Protein AF-A0AAD8MUX2-F1 (afdb_monomer)

Foldseek 3Di:
DKDFDDDPQDPDDQDWDQDVNDTHGDGDDDDDQKDKIKDKDFLVPPDAQDKDWDKDWDAAAPPDDQQFFKWKWKDPAPHDIDIDTHGCVPDDHPDTDIDTRDMDGSHDDDDRRMMMIMIIGHHDD

Nearest PDB structures (foldseek):
  8jmr-assembly1_A  TM=8.256E-01  e=9.401E-07  Asparagus officinalis
  7yaq-assembly1_A-2  TM=8.398E-01  e=4.810E-06  Cucumis sativus
  7vs6-assembly1_A-2  TM=8.264E-01  e=1.353E-05  Cucumis sativus
  7vwb-assembly1_B  TM=8.267E-01  e=1.875E-05  Cucumis sativus
  7vub-assembly1_A  TM=8.188E-01  e=3.411E-05  Cucumis sativus

Secondary structure (DSSP, 8-state):
-----S----S----EEEETTEEEE-PPP---SEEEEEEEEEGGGSPTT-EEEEEEEEE--TT----SPEEEEEE-TTSPPEEEEE-GGGSPSSSEEEEEEEEEE----SS--EEEEEEEEE---

Organism: NCBI:txid360622

Structure (mmCIF, N/CA/C/O backbone):
data_AF-A0AAD8MUX2-F1
#
_entry.id   AF-A0AAD8MUX2-F1
#
loop_
_atom_site.group_PDB
_atom_site.id
_atom_site.type_symbol
_atom_site.label_atom_id
_atom_site.label_alt_id
_atom_site.label_comp_id
_atom_site.label_asym_id
_atom_site.label_entity_id
_atom_site.label_seq_id
_atom_site.pdbx_PDB_ins_code
_atom_site.Cartn_x
_atom_site.Cartn_y
_atom_site.Cartn_z
_atom_site.occupancy
_atom_site.B_iso_or_equiv
_atom_site.auth_seq_id
_atom_site.auth_comp_id
_atom_site.auth_asym_id
_atom_site.auth_atom_id
_atom_site.pdbx_PDB_model_num
ATOM 1 N N . MET A 1 1 ? 8.387 -8.581 -0.610 1.00 25.27 1 MET A N 1
ATOM 2 C CA . MET A 1 1 ? 8.552 -8.911 0.822 1.00 25.27 1 MET A CA 1
ATOM 3 C C . MET A 1 1 ? 8.303 -7.614 1.586 1.00 25.27 1 MET A C 1
ATOM 5 O O . MET A 1 1 ? 9.095 -6.696 1.428 1.00 25.27 1 MET A O 1
ATOM 9 N N . ALA A 1 2 ? 7.154 -7.461 2.252 1.00 26.34 2 ALA A N 1
ATOM 10 C CA . ALA A 1 2 ? 6.869 -6.267 3.056 1.00 26.34 2 ALA A CA 1
ATOM 11 C C . ALA A 1 2 ? 7.561 -6.434 4.414 1.00 26.34 2 ALA A C 1
ATOM 13 O O . ALA A 1 2 ? 7.406 -7.474 5.054 1.00 26.34 2 ALA A O 1
ATOM 14 N N . SER A 1 3 ? 8.376 -5.458 4.806 1.00 24.75 3 SER A N 1
ATOM 15 C CA . SER A 1 3 ? 9.131 -5.501 6.058 1.00 24.75 3 SER A CA 1
ATOM 16 C C . SER A 1 3 ? 8.315 -4.781 7.128 1.00 24.75 3 SER A C 1
ATOM 18 O O . SER A 1 3 ? 8.169 -3.565 7.078 1.00 24.75 3 SER A O 1
ATOM 20 N N . LEU A 1 4 ? 7.735 -5.529 8.067 1.00 35.16 4 LEU A N 1
ATOM 21 C CA . LEU A 1 4 ? 7.061 -4.970 9.240 1.00 35.16 4 LEU A CA 1
ATOM 22 C C . LEU A 1 4 ? 8.124 -4.726 10.317 1.00 35.16 4 LEU A C 1
ATOM 24 O O . LEU A 1 4 ? 8.496 -5.645 11.045 1.00 35.16 4 LEU A O 1
ATOM 28 N N . HIS A 1 5 ? 8.658 -3.508 10.395 1.00 33.69 5 HIS A N 1
ATOM 29 C CA . HIS A 1 5 ? 9.531 -3.126 11.503 1.00 33.69 5 HIS A CA 1
ATOM 30 C C . HIS A 1 5 ? 8.676 -2.810 12.743 1.00 33.69 5 HIS A C 1
ATOM 32 O O . HIS A 1 5 ? 7.955 -1.822 12.781 1.00 33.69 5 HIS A O 1
ATOM 38 N N . TYR A 1 6 ? 8.778 -3.682 13.749 1.00 37.03 6 TYR A N 1
ATOM 39 C CA . TYR A 1 6 ? 8.345 -3.496 15.142 1.00 37.03 6 TYR A CA 1
ATOM 40 C C . TYR A 1 6 ? 6.859 -3.164 15.381 1.00 37.03 6 TYR A C 1
ATOM 42 O O . TYR A 1 6 ? 6.486 -2.100 15.868 1.00 37.03 6 TYR A O 1
ATOM 50 N N . GLY A 1 7 ? 6.015 -4.175 15.177 1.00 37.00 7 GLY A N 1
ATOM 51 C CA . GLY A 1 7 ? 4.744 -4.346 15.882 1.00 37.00 7 GLY A CA 1
ATOM 52 C C . GLY A 1 7 ? 4.601 -5.821 16.248 1.00 37.00 7 GLY A C 1
ATOM 53 O O . GLY A 1 7 ? 4.952 -6.680 15.441 1.00 37.00 7 GLY A O 1
ATOM 54 N N . LEU A 1 8 ? 4.146 -6.137 17.463 1.00 38.66 8 LEU A N 1
ATOM 55 C CA . LEU A 1 8 ? 3.886 -7.515 17.894 1.00 38.66 8 LEU A CA 1
ATOM 56 C C . LEU A 1 8 ? 2.833 -8.155 16.972 1.00 38.66 8 LEU A C 1
ATOM 58 O O . LEU A 1 8 ? 1.630 -8.017 17.187 1.00 38.66 8 LEU A O 1
ATOM 62 N N . VAL A 1 9 ? 3.284 -8.867 15.939 1.00 47.66 9 VAL A N 1
ATOM 63 C CA . VAL A 1 9 ? 2.443 -9.804 15.193 1.00 47.66 9 VAL A CA 1
ATOM 64 C C . VAL A 1 9 ? 2.214 -10.988 16.126 1.00 47.66 9 VAL A C 1
ATOM 66 O O . VAL A 1 9 ? 3.142 -11.741 16.416 1.00 47.66 9 VAL A O 1
ATOM 69 N N . SER A 1 10 ? 0.995 -11.128 16.656 1.00 40.41 10 SER A N 1
ATOM 70 C CA . SER A 1 10 ? 0.641 -12.300 17.464 1.00 40.41 10 SER A CA 1
ATOM 71 C C . SER A 1 10 ? 0.864 -13.574 16.644 1.00 40.41 10 SER A C 1
ATOM 73 O O . SER A 1 10 ? 0.322 -13.680 15.538 1.00 40.41 10 SER A O 1
ATOM 75 N N . PRO A 1 11 ? 1.609 -14.567 17.156 1.00 47.56 11 PRO A N 1
ATOM 76 C CA . PRO A 1 11 ? 1.631 -15.870 16.529 1.00 47.56 11 PRO A CA 1
ATOM 77 C C . PRO A 1 11 ? 0.272 -16.550 16.746 1.00 47.56 11 PRO A C 1
ATOM 79 O O . PRO A 1 11 ? -0.253 -16.553 17.858 1.00 47.56 11 PRO A O 1
ATOM 82 N N . LYS A 1 12 ? -0.213 -17.233 15.698 1.00 44.53 12 LYS A N 1
ATOM 83 C CA . LYS A 1 12 ? -1.206 -18.330 15.736 1.00 44.53 12 LYS A CA 1
ATOM 84 C C . LYS A 1 12 ? -2.700 -17.980 15.553 1.00 44.53 12 LYS A C 1
ATOM 86 O O . LYS A 1 12 ? -3.541 -18.287 16.385 1.00 44.53 12 LYS A O 1
ATOM 91 N N . ALA A 1 13 ? -3.042 -17.518 14.352 1.00 46.44 13 ALA A N 1
ATOM 92 C CA . ALA A 1 13 ? -4.164 -18.054 13.568 1.00 46.44 13 ALA A CA 1
ATOM 93 C C . ALA A 1 13 ? -3.846 -17.809 12.085 1.00 46.44 13 ALA A C 1
ATOM 95 O O . ALA A 1 13 ? -3.499 -16.685 11.727 1.00 46.44 13 ALA A O 1
ATOM 96 N N . ARG A 1 14 ? -3.906 -18.837 11.223 1.00 53.69 14 ARG A N 1
ATOM 97 C CA . ARG A 1 14 ? -3.848 -18.630 9.764 1.00 53.69 14 ARG A CA 1
ATOM 98 C C . ARG A 1 14 ? -5.135 -17.925 9.356 1.00 53.69 14 ARG A C 1
ATOM 100 O O . ARG A 1 14 ? -6.137 -18.570 9.060 1.00 53.69 14 ARG A O 1
ATOM 107 N N . ASN A 1 15 ? -5.120 -16.603 9.427 1.00 71.25 15 ASN A N 1
ATOM 108 C CA . ASN A 1 15 ? -6.215 -15.787 8.948 1.00 71.25 15 ASN A CA 1
ATOM 109 C C . ASN A 1 15 ? -6.014 -15.680 7.450 1.00 71.25 15 ASN A C 1
ATOM 111 O O . ASN A 1 15 ? -5.031 -15.110 6.992 1.00 71.25 15 ASN A O 1
ATOM 115 N N . SER A 1 16 ? -6.921 -16.281 6.701 1.00 79.31 16 SER A N 1
ATOM 116 C CA . SER A 1 16 ? -6.896 -16.218 5.256 1.00 79.31 16 SER A CA 1
ATOM 117 C C . SER A 1 16 ? -8.267 -15.792 4.765 1.00 79.31 16 SER A C 1
ATOM 119 O O . SER A 1 16 ? -9.286 -16.077 5.397 1.00 79.31 16 SER A O 1
ATOM 121 N N . SER A 1 17 ? -8.291 -14.996 3.706 1.00 80.00 17 SER A N 1
ATOM 122 C CA . SER A 1 17 ? -9.523 -14.435 3.157 1.00 80.00 17 SER A CA 1
ATOM 123 C C . SER A 1 17 ? -9.591 -14.714 1.662 1.00 80.00 17 SER A C 1
ATOM 125 O O . SER A 1 17 ? -8.568 -14.604 0.984 1.00 80.00 17 SER A O 1
ATOM 127 N N . PRO A 1 18 ? -10.771 -15.068 1.125 1.00 82.50 18 PRO A N 1
ATOM 128 C CA . PRO A 1 18 ? -10.944 -15.189 -0.310 1.00 82.50 18 PRO A CA 1
ATOM 129 C C . PRO A 1 18 ? -10.878 -13.793 -0.943 1.00 82.50 18 PRO A C 1
ATOM 131 O O . PRO A 1 18 ? -11.759 -12.959 -0.737 1.00 82.50 18 PRO A O 1
ATOM 134 N N . ILE A 1 19 ? -9.833 -13.535 -1.726 1.00 81.44 19 ILE A N 1
ATOM 135 C CA . ILE A 1 19 ? -9.655 -12.315 -2.517 1.00 81.44 19 ILE A CA 1
ATOM 136 C C . ILE A 1 19 ? -9.607 -12.742 -3.982 1.00 81.44 19 ILE A C 1
ATOM 138 O O . ILE A 1 19 ? -8.712 -13.474 -4.394 1.00 81.44 19 ILE A O 1
ATOM 142 N N . ARG A 1 20 ? -10.608 -12.325 -4.771 1.00 81.69 20 ARG A N 1
ATOM 143 C CA . ARG A 1 20 ? -10.764 -12.716 -6.191 1.00 81.69 20 ARG A CA 1
ATOM 144 C C . ARG A 1 20 ? -10.671 -14.238 -6.427 1.00 81.69 20 ARG A C 1
ATOM 146 O O . ARG A 1 20 ? -10.085 -14.687 -7.404 1.00 81.69 20 ARG A O 1
ATOM 153 N N . GLY A 1 21 ? -11.240 -15.031 -5.518 1.00 82.06 21 GLY A N 1
ATOM 154 C CA . GLY A 1 21 ? -11.258 -16.497 -5.611 1.00 82.06 21 GLY A CA 1
ATOM 155 C C . GLY A 1 21 ? -9.981 -17.199 -5.138 1.00 82.06 21 GLY A C 1
ATOM 156 O O . GLY A 1 21 ? -9.948 -18.425 -5.121 1.00 82.06 21 GLY A O 1
ATOM 157 N N . GLN A 1 22 ? -8.956 -16.457 -4.710 1.00 84.75 22 GLN A N 1
ATOM 158 C CA . GLN A 1 22 ? -7.749 -17.022 -4.109 1.00 84.75 22 GLN A CA 1
ATOM 159 C C . GLN A 1 22 ? -7.756 -16.825 -2.599 1.00 84.75 22 GLN A C 1
ATOM 161 O O . GLN A 1 22 ? -8.144 -15.769 -2.098 1.00 84.75 22 GLN A O 1
ATOM 166 N N . LEU A 1 23 ? -7.321 -17.849 -1.871 1.00 86.69 23 LEU A N 1
ATOM 167 C CA . LEU A 1 23 ? -7.155 -17.773 -0.430 1.00 86.69 23 LEU A CA 1
ATOM 168 C C . LEU A 1 23 ? -5.821 -17.079 -0.132 1.00 86.69 23 LEU A C 1
ATOM 170 O O . LEU A 1 23 ? -4.760 -17.632 -0.409 1.00 86.69 23 LEU A O 1
ATOM 174 N N . VAL A 1 24 ? -5.883 -15.856 0.391 1.00 85.56 24 VAL A N 1
ATOM 175 C CA . VAL A 1 24 ? -4.699 -15.034 0.674 1.00 85.56 24 VAL A CA 1
ATOM 176 C C . VAL A 1 24 ? -4.535 -14.897 2.179 1.00 85.56 24 VAL A C 1
ATO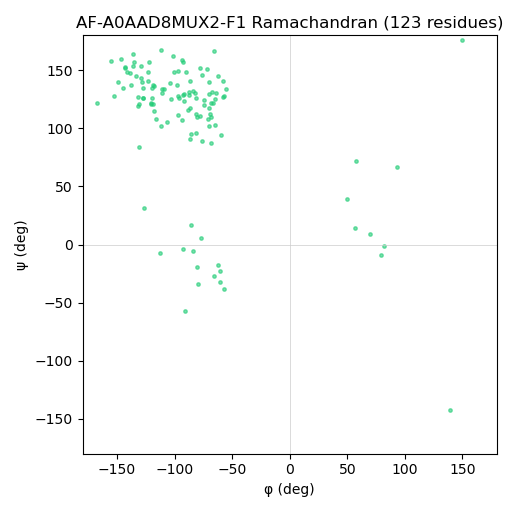M 178 O O . VAL A 1 24 ? -5.509 -14.606 2.876 1.00 85.56 24 VAL A O 1
ATOM 181 N N . ASP A 1 25 ? -3.314 -15.092 2.674 1.00 85.12 25 ASP A N 1
ATOM 182 C CA . ASP A 1 25 ? -2.977 -14.833 4.072 1.00 85.12 25 ASP A CA 1
ATOM 183 C C . ASP A 1 25 ? -3.133 -13.341 4.387 1.00 85.12 25 ASP A C 1
ATOM 185 O O . ASP A 1 25 ? -2.623 -12.472 3.676 1.00 85.12 25 ASP A O 1
ATOM 189 N N . VAL A 1 26 ? -3.841 -13.042 5.474 1.00 82.19 26 VAL A N 1
ATOM 190 C CA . VAL A 1 26 ? -4.111 -11.678 5.929 1.00 82.19 26 VAL A CA 1
ATOM 191 C C . VAL A 1 26 ? -3.527 -11.445 7.316 1.00 82.19 26 VAL A C 1
ATOM 193 O O . VAL A 1 26 ? -3.644 -12.270 8.225 1.00 82.19 26 VAL A O 1
ATOM 196 N N . ALA A 1 27 ? -2.916 -10.278 7.494 1.00 84.12 27 ALA A N 1
ATOM 197 C CA . ALA A 1 27 ? -2.471 -9.812 8.796 1.00 84.12 27 ALA A CA 1
ATOM 198 C C . ALA A 1 27 ? -3.612 -9.061 9.494 1.00 84.12 27 ALA A C 1
ATOM 200 O O . ALA A 1 27 ? -4.191 -8.132 8.932 1.00 84.12 27 ALA A O 1
ATOM 201 N N . ASN A 1 28 ? -3.910 -9.447 10.736 1.00 81.00 28 ASN A N 1
ATOM 202 C CA . ASN A 1 28 ? -4.850 -8.728 11.593 1.00 81.00 28 ASN A CA 1
ATOM 203 C C . ASN A 1 28 ? -4.082 -7.785 12.520 1.00 81.00 28 ASN A C 1
ATOM 205 O O . ASN A 1 28 ? -3.193 -8.217 13.255 1.00 81.00 28 ASN A O 1
ATOM 209 N N . LEU A 1 29 ? -4.454 -6.506 12.516 1.00 79.69 29 LEU A N 1
ATOM 210 C CA . LEU A 1 29 ? -3.901 -5.515 13.431 1.00 79.69 29 LEU A CA 1
ATOM 211 C C . LEU A 1 29 ? -4.700 -5.522 14.740 1.00 79.69 29 LEU A C 1
ATOM 213 O O . LEU A 1 29 ? -5.898 -5.254 14.730 1.00 79.69 29 LEU A O 1
ATOM 217 N N . VAL A 1 30 ? -4.047 -5.849 15.858 1.00 72.75 30 VAL A N 1
ATOM 218 C CA . VAL A 1 30 ? -4.730 -6.061 17.149 1.00 72.75 30 VAL A CA 1
ATOM 219 C C . VAL A 1 30 ? -4.808 -4.770 17.969 1.00 72.75 30 VAL A C 1
ATOM 221 O O . VAL A 1 30 ? -5.900 -4.338 18.329 1.00 72.75 30 VAL A O 1
ATOM 224 N N . LYS A 1 31 ? -3.663 -4.139 18.263 1.00 71.88 31 LYS A N 1
ATOM 225 C CA . LYS A 1 31 ? -3.568 -2.837 18.945 1.00 71.88 31 LYS A CA 1
ATOM 226 C C . LYS A 1 31 ? -2.143 -2.294 18.818 1.00 71.88 31 LYS A C 1
ATOM 228 O O . LYS A 1 31 ? -1.209 -2.961 19.252 1.00 71.88 31 LYS A O 1
ATOM 233 N N . VAL A 1 32 ? -1.975 -1.105 18.245 1.00 72.25 32 VAL A N 1
ATOM 234 C CA . VAL A 1 32 ? -0.672 -0.432 18.089 1.00 72.25 32 VAL A CA 1
ATOM 235 C C . VAL A 1 32 ? -0.833 1.078 18.274 1.00 72.25 32 VAL A C 1
ATOM 237 O O . VAL A 1 32 ? -1.913 1.599 18.020 1.00 72.25 32 VAL A O 1
ATOM 240 N N . CYS A 1 33 ? 0.228 1.766 18.709 1.00 75.00 33 CYS A N 1
ATOM 241 C CA . CYS A 1 33 ? 0.296 3.240 18.724 1.00 75.00 33 CYS A CA 1
ATOM 242 C C . CYS A 1 33 ? 0.649 3.839 17.354 1.00 75.00 33 CYS A C 1
ATOM 244 O O . CYS A 1 33 ? 0.440 5.020 17.104 1.00 75.00 33 CYS A O 1
ATOM 246 N N . TRP A 1 34 ? 1.220 3.023 16.472 1.00 80.31 34 TRP A N 1
ATOM 247 C CA . TRP A 1 34 ? 1.674 3.429 15.154 1.00 80.31 34 TRP A CA 1
ATOM 248 C C . TRP A 1 34 ? 1.546 2.244 14.202 1.00 80.31 34 TRP A C 1
ATOM 250 O O . TRP A 1 34 ? 1.808 1.098 14.577 1.00 80.31 34 TRP A O 1
ATOM 260 N N . LEU A 1 35 ? 1.108 2.517 12.980 1.00 84.75 35 LEU A N 1
ATOM 261 C CA . LEU A 1 35 ? 1.039 1.540 11.903 1.00 84.75 35 LEU A CA 1
ATOM 262 C C . LEU A 1 35 ? 1.915 2.045 10.766 1.00 84.75 35 LEU A C 1
ATOM 264 O O . LEU A 1 35 ? 1.651 3.113 10.217 1.00 84.75 35 LEU A O 1
ATOM 268 N N . GLN A 1 36 ? 2.913 1.251 10.395 1.00 89.12 36 GLN A N 1
ATOM 269 C CA . GLN A 1 36 ? 3.749 1.494 9.231 1.00 89.12 36 GLN A CA 1
ATOM 270 C C . GLN A 1 36 ? 3.843 0.214 8.403 1.00 89.12 36 GLN A C 1
ATOM 272 O O . GLN A 1 36 ? 4.267 -0.836 8.886 1.00 89.12 36 GLN A O 1
ATOM 277 N N . ILE A 1 37 ? 3.407 0.308 7.152 1.00 90.94 37 ILE A N 1
ATOM 278 C CA . ILE A 1 37 ? 3.556 -0.737 6.145 1.00 90.94 37 ILE A CA 1
ATOM 279 C C . ILE A 1 37 ? 4.348 -0.128 5.004 1.00 90.94 37 ILE A C 1
ATOM 281 O O . ILE A 1 37 ? 3.888 0.840 4.404 1.00 90.94 37 ILE A O 1
ATOM 285 N N . ASP A 1 38 ? 5.484 -0.736 4.682 1.00 94.06 38 ASP A N 1
ATOM 286 C CA . ASP A 1 38 ? 6.303 -0.368 3.535 1.00 94.06 38 ASP A CA 1
ATOM 287 C C . ASP A 1 38 ? 6.427 -1.549 2.579 1.00 94.06 38 ASP A C 1
ATOM 289 O O . ASP A 1 38 ? 6.678 -2.699 2.968 1.00 94.06 38 ASP A O 1
ATOM 293 N N . GLY A 1 39 ? 6.258 -1.253 1.299 1.00 92.31 39 GLY A N 1
ATOM 294 C CA . GLY A 1 39 ? 6.377 -2.211 0.224 1.00 92.31 39 GLY A CA 1
ATOM 295 C C . GLY A 1 39 ? 7.161 -1.644 -0.943 1.00 92.31 39 GLY A C 1
ATOM 296 O O . GLY A 1 39 ? 7.219 -0.437 -1.178 1.00 92.31 39 GLY A O 1
ATOM 297 N N . LYS A 1 40 ? 7.778 -2.560 -1.681 1.00 94.50 40 LYS A N 1
ATOM 298 C CA . LYS A 1 40 ? 8.470 -2.267 -2.926 1.00 94.50 40 LYS A CA 1
ATOM 299 C C . LYS A 1 40 ? 8.267 -3.389 -3.928 1.00 94.50 40 LYS A C 1
ATOM 301 O O . LYS A 1 40 ? 8.072 -4.544 -3.528 1.00 94.50 40 LYS A O 1
ATOM 306 N N . TYR A 1 41 ? 8.315 -3.050 -5.209 1.00 92.44 41 TYR A N 1
ATOM 307 C CA . TYR A 1 41 ? 8.187 -4.014 -6.296 1.00 92.44 41 TYR A CA 1
ATOM 308 C C . TYR A 1 41 ? 9.070 -3.614 -7.477 1.00 92.44 41 TYR A C 1
ATOM 310 O O . TYR A 1 41 ? 9.102 -2.448 -7.864 1.00 92.44 41 TYR A O 1
ATOM 318 N N . GLU A 1 42 ? 9.786 -4.584 -8.037 1.00 90.81 42 GLU A N 1
ATOM 319 C CA . GLU A 1 42 ? 10.672 -4.381 -9.185 1.00 90.81 42 GLU A CA 1
ATOM 320 C C . GLU A 1 42 ? 9.845 -4.221 -10.465 1.00 90.81 42 GLU A C 1
ATOM 322 O O . GLU A 1 42 ? 9.106 -5.120 -10.868 1.00 90.81 42 GLU A O 1
ATOM 327 N N . VAL A 1 43 ? 9.992 -3.080 -11.129 1.00 89.31 43 VAL A N 1
ATOM 328 C CA . VAL A 1 43 ? 9.282 -2.732 -12.370 1.00 89.31 43 VAL A CA 1
ATOM 329 C C . VAL A 1 43 ? 9.691 -3.649 -13.514 1.00 89.31 43 VAL A C 1
ATOM 331 O O . VAL A 1 43 ? 8.894 -3.911 -14.405 1.00 89.31 43 VAL A O 1
ATOM 334 N N . GLU A 1 44 ? 10.904 -4.196 -13.466 1.00 87.81 44 GLU A N 1
ATOM 335 C CA . GLU A 1 44 ? 11.418 -5.169 -14.437 1.00 87.81 44 GLU A CA 1
ATOM 336 C C . GLU A 1 44 ? 10.586 -6.460 -14.486 1.00 87.81 44 GLU A C 1
ATOM 338 O O . GLU A 1 44 ? 10.580 -7.151 -15.503 1.00 87.81 44 GLU A O 1
ATOM 343 N N . LYS A 1 45 ? 9.841 -6.768 -13.414 1.00 90.38 45 LYS A N 1
ATOM 344 C CA . LYS A 1 45 ? 8.913 -7.908 -13.352 1.00 90.38 45 LYS A CA 1
ATOM 345 C C . LYS A 1 45 ? 7.539 -7.597 -13.951 1.00 90.38 45 LYS A C 1
ATOM 347 O O . LYS A 1 45 ? 6.703 -8.492 -14.046 1.00 90.38 45 LYS A O 1
ATOM 352 N N . LEU A 1 46 ? 7.293 -6.347 -14.341 1.00 91.44 46 LEU A N 1
ATOM 353 C CA . LEU A 1 46 ? 6.053 -5.901 -14.965 1.00 91.44 46 LEU A CA 1
ATOM 354 C C . LEU A 1 46 ? 6.195 -5.861 -16.488 1.00 91.44 46 LEU A C 1
ATOM 356 O O . LEU A 1 46 ? 7.254 -5.570 -17.044 1.00 91.44 46 LEU A O 1
ATOM 360 N N . THR A 1 47 ? 5.089 -6.101 -17.188 1.00 92.62 47 THR A N 1
ATOM 361 C CA . THR A 1 47 ? 5.029 -5.917 -18.639 1.00 92.62 47 THR A CA 1
ATOM 362 C C . THR A 1 47 ? 5.173 -4.437 -18.988 1.00 92.62 47 THR A C 1
ATOM 364 O O . THR A 1 47 ? 4.370 -3.609 -18.553 1.00 92.62 47 THR A O 1
ATOM 367 N N . LYS A 1 48 ? 6.186 -4.115 -19.797 1.00 91.50 48 LYS A N 1
ATOM 368 C CA . LYS A 1 48 ? 6.490 -2.755 -20.260 1.00 91.50 48 LYS A CA 1
ATOM 369 C C . LYS A 1 48 ? 5.345 -2.174 -21.093 1.00 91.50 48 LYS A C 1
ATOM 371 O O . LYS A 1 48 ? 4.676 -2.889 -21.834 1.00 91.50 48 LYS A O 1
ATOM 376 N N . GLY A 1 49 ? 5.132 -0.866 -20.975 1.00 90.62 49 GLY A N 1
ATOM 377 C CA . GLY A 1 49 ? 4.079 -0.122 -21.671 1.00 90.62 49 GLY A CA 1
ATOM 378 C C . GLY A 1 49 ? 2.683 -0.247 -21.049 1.00 90.62 49 GLY A C 1
ATOM 379 O O . GLY A 1 49 ? 1.788 0.503 -21.437 1.00 90.62 49 GLY A O 1
ATOM 380 N N . VAL A 1 50 ? 2.486 -1.129 -20.064 1.00 94.44 50 VAL A N 1
ATOM 381 C CA . VAL A 1 50 ? 1.194 -1.333 -19.388 1.00 94.44 50 VAL A CA 1
ATOM 382 C C . VAL A 1 50 ? 1.028 -0.351 -18.223 1.00 94.44 50 VAL A C 1
ATOM 384 O O . VAL A 1 50 ? 1.989 -0.074 -17.502 1.00 94.44 50 VAL A O 1
ATOM 387 N N . HIS A 1 51 ? -0.189 0.175 -18.044 1.00 94.06 51 HIS A N 1
ATOM 388 C CA . HIS A 1 51 ? -0.573 0.936 -16.850 1.00 94.06 51 HIS A CA 1
ATOM 389 C C . HIS A 1 51 ? -0.974 -0.008 -15.717 1.00 94.06 51 HIS A C 1
ATOM 391 O O . HIS A 1 51 ? -1.798 -0.904 -15.908 1.00 94.06 51 HIS A O 1
ATOM 397 N N . TYR A 1 52 ? -0.408 0.224 -14.537 1.00 94.56 52 TYR A N 1
ATOM 398 C CA . TYR A 1 52 ? -0.682 -0.519 -13.317 1.00 94.56 52 TYR A CA 1
ATOM 399 C C . TYR A 1 52 ? -1.276 0.405 -12.269 1.00 94.56 52 TYR A C 1
ATOM 401 O O . TYR A 1 52 ? -0.764 1.494 -12.030 1.00 94.56 52 TYR A O 1
ATOM 409 N N . GLU A 1 53 ? -2.314 -0.080 -11.600 1.00 94.75 53 GLU A N 1
ATOM 410 C CA . GLU A 1 53 ? -2.890 0.566 -10.428 1.00 94.75 53 GLU A CA 1
ATOM 411 C C . GLU A 1 53 ? -2.344 -0.086 -9.154 1.00 94.75 53 GLU A C 1
ATOM 413 O O . GLU A 1 53 ? -2.258 -1.315 -9.054 1.00 94.75 53 GLU A O 1
ATOM 418 N N . VAL A 1 54 ? -1.992 0.732 -8.162 1.00 94.88 54 VAL A N 1
ATOM 419 C CA . VAL A 1 54 ? -1.555 0.268 -6.845 1.00 94.88 54 VAL A CA 1
ATOM 420 C C . VAL A 1 54 ? -2.692 0.454 -5.845 1.00 94.88 54 VAL A C 1
ATOM 422 O O . VAL A 1 54 ? -3.219 1.556 -5.660 1.00 94.88 54 VAL A O 1
ATOM 425 N N . MET A 1 55 ? -3.058 -0.636 -5.168 1.00 95.12 55 MET A N 1
ATOM 426 C CA . MET A 1 55 ? -4.130 -0.650 -4.175 1.00 95.12 55 MET A CA 1
ATOM 427 C C . MET A 1 55 ? -3.713 -1.369 -2.893 1.00 95.12 55 MET A C 1
ATOM 429 O O . MET A 1 55 ? -3.062 -2.413 -2.932 1.00 95.12 55 MET A O 1
ATOM 433 N N . PHE A 1 56 ? -4.200 -0.873 -1.758 1.00 93.38 56 PHE A N 1
ATOM 434 C CA . PHE A 1 56 ? -4.232 -1.625 -0.506 1.00 93.38 56 PHE A CA 1
ATOM 435 C C . PHE A 1 56 ? -5.561 -2.367 -0.386 1.00 93.38 56 PHE A C 1
ATOM 437 O O . PHE A 1 56 ? -6.624 -1.748 -0.427 1.00 93.38 56 PHE A O 1
ATOM 444 N N . VAL A 1 57 ? -5.508 -3.688 -0.215 1.00 92.06 57 VAL A N 1
ATOM 445 C CA . VAL A 1 57 ? -6.696 -4.512 0.035 1.00 92.06 57 VAL A CA 1
ATOM 446 C C . VAL A 1 57 ? -6.820 -4.737 1.534 1.00 92.06 57 VAL A C 1
ATOM 448 O O . VAL A 1 57 ? -5.986 -5.413 2.132 1.00 92.06 57 VAL A O 1
ATOM 451 N N . ILE A 1 58 ? -7.841 -4.141 2.148 1.00 91.06 58 ILE A N 1
ATOM 452 C CA . ILE A 1 58 ? -8.003 -4.137 3.604 1.00 91.06 58 ILE A CA 1
ATOM 453 C C . ILE A 1 58 ? -9.440 -4.449 4.007 1.00 91.06 58 ILE A C 1
ATOM 455 O O . ILE A 1 58 ? -10.383 -4.223 3.251 1.00 91.06 58 ILE A O 1
ATOM 459 N N . LYS A 1 59 ? -9.612 -4.927 5.239 1.00 90.75 59 LYS A N 1
ATOM 460 C CA . LYS A 1 59 ? -10.908 -5.010 5.914 1.00 90.75 59 LYS A CA 1
ATOM 461 C C . LYS A 1 59 ? -10.854 -4.143 7.163 1.00 90.75 59 LYS A C 1
ATOM 463 O O . LYS A 1 59 ? -10.022 -4.369 8.036 1.00 90.75 59 LYS A O 1
ATOM 468 N N . LEU A 1 60 ? -11.744 -3.160 7.249 1.00 91.06 60 LEU A N 1
ATOM 469 C CA . LEU A 1 60 ? -11.889 -2.324 8.438 1.00 91.06 60 LEU A CA 1
ATOM 470 C C . LEU A 1 60 ? -12.866 -2.989 9.407 1.00 91.06 60 LEU A C 1
ATOM 472 O O . LEU A 1 60 ? -13.942 -3.409 8.989 1.00 91.06 60 LEU A O 1
ATOM 476 N N . LEU A 1 61 ? -12.505 -3.095 10.682 1.00 89.38 61 LEU A N 1
ATOM 477 C CA . LEU A 1 61 ? -13.368 -3.672 11.717 1.00 89.38 61 LEU A CA 1
ATOM 478 C C . LEU A 1 61 ? -14.177 -2.579 12.430 1.00 89.38 61 LEU A C 1
ATOM 480 O O . LEU A 1 61 ? -13.794 -1.408 12.430 1.00 89.38 61 LEU A O 1
ATOM 484 N N . ASP A 1 62 ? -15.294 -2.948 13.060 1.00 86.75 62 ASP A N 1
ATOM 485 C CA . ASP A 1 62 ? -16.178 -1.990 13.746 1.00 86.75 62 ASP A CA 1
ATOM 486 C C . ASP A 1 62 ? -15.483 -1.177 14.830 1.00 86.75 62 ASP A C 1
ATOM 488 O O . ASP A 1 62 ? -15.722 0.029 14.943 1.00 86.75 62 ASP A O 1
ATOM 492 N N . ASN A 1 63 ? -14.587 -1.832 15.566 1.00 83.75 63 ASN A N 1
ATOM 493 C CA . ASN A 1 63 ? -13.790 -1.258 16.642 1.00 83.75 63 ASN A CA 1
ATOM 494 C C . ASN A 1 63 ? -12.601 -0.407 16.155 1.00 83.75 63 ASN A C 1
ATOM 496 O O . ASN A 1 63 ? -11.805 0.037 16.982 1.00 83.75 63 ASN A O 1
ATOM 500 N N . LEU A 1 64 ? -12.464 -0.166 14.845 1.00 82.31 64 LEU A N 1
ATOM 501 C CA . LEU A 1 64 ? -11.477 0.771 14.319 1.00 82.31 64 LEU A CA 1
ATOM 502 C C . LEU A 1 64 ? -11.708 2.162 14.922 1.00 82.31 64 LEU A C 1
ATOM 504 O O . LEU A 1 64 ? -12.803 2.715 14.821 1.00 82.31 64 LEU A O 1
ATOM 508 N N . ASN A 1 65 ? -10.656 2.737 15.504 1.00 79.62 65 ASN A N 1
ATOM 509 C CA . ASN A 1 65 ? -10.695 4.048 16.154 1.00 79.62 65 ASN A CA 1
ATOM 510 C C . ASN A 1 65 ? -9.611 5.006 15.623 1.00 79.62 65 ASN A C 1
ATOM 512 O O . ASN A 1 65 ? -9.117 5.863 16.350 1.00 79.62 65 ASN A O 1
ATOM 516 N N . ILE A 1 66 ? -9.243 4.875 14.346 1.00 82.94 66 ILE A N 1
ATOM 517 C CA . ILE A 1 66 ? -8.271 5.765 13.700 1.00 82.94 66 ILE A CA 1
ATOM 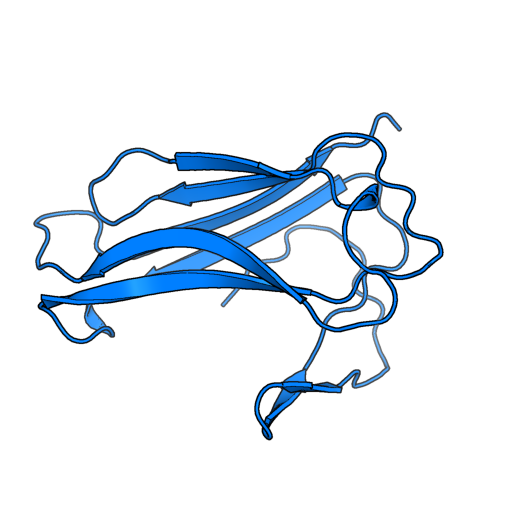518 C C . ILE A 1 66 ? -8.978 7.055 13.274 1.00 82.94 66 ILE A C 1
ATOM 520 O O . ILE A 1 66 ? -9.618 7.117 12.225 1.00 82.94 66 ILE A O 1
ATOM 524 N N . LYS A 1 67 ? -8.903 8.099 14.102 1.00 83.06 67 LYS A N 1
ATOM 525 C CA . LYS A 1 67 ? -9.620 9.367 13.858 1.00 83.06 67 LYS A CA 1
ATOM 526 C C . LYS A 1 67 ? -8.916 10.264 12.841 1.00 83.06 67 LYS A C 1
ATOM 528 O O . LYS A 1 67 ? -9.580 10.984 12.090 1.00 83.06 67 LYS A O 1
ATOM 533 N N . LYS A 1 68 ? -7.583 10.240 12.827 1.00 87.50 68 LYS A N 1
ATOM 534 C CA . LYS A 1 68 ? -6.773 11.034 11.901 1.00 87.50 68 LYS A CA 1
ATOM 535 C C . LYS A 1 68 ? -6.759 10.389 10.510 1.00 87.50 68 LYS A C 1
ATOM 537 O O . LYS A 1 68 ? -6.915 9.174 10.394 1.00 87.50 68 LYS A O 1
ATOM 542 N N . PRO A 1 69 ? -6.598 11.174 9.431 1.00 91.25 69 PRO A N 1
ATOM 543 C CA . PRO A 1 69 ? -6.331 10.605 8.118 1.00 91.25 69 PRO A CA 1
ATOM 544 C C . PRO A 1 69 ? -5.096 9.699 8.161 1.00 91.25 69 PRO A C 1
ATOM 546 O O . PRO A 1 69 ? -4.069 10.078 8.718 1.00 91.25 69 PRO A O 1
ATOM 549 N N . VAL A 1 70 ? -5.205 8.519 7.558 1.00 92.62 70 VAL A N 1
ATOM 550 C CA . VAL A 1 70 ? -4.068 7.628 7.324 1.00 92.62 70 VAL A CA 1
ATOM 551 C C . VAL A 1 70 ? -3.380 8.063 6.044 1.00 92.62 70 VAL A C 1
ATOM 553 O O . VAL A 1 70 ? -4.046 8.289 5.031 1.00 92.62 70 VAL A O 1
ATOM 556 N N . THR A 1 71 ? -2.061 8.184 6.089 1.00 95.50 71 THR A N 1
ATOM 557 C CA . THR A 1 71 ? -1.253 8.608 4.953 1.00 95.50 71 THR A CA 1
ATOM 558 C C . THR A 1 71 ? -0.868 7.393 4.131 1.00 95.50 71 THR A C 1
ATOM 560 O O . THR A 1 71 ? -0.144 6.524 4.605 1.00 95.50 71 THR A O 1
ATOM 563 N N . PHE A 1 72 ? -1.340 7.339 2.893 1.00 96.38 72 PHE A N 1
ATOM 564 C CA . PHE A 1 72 ? -0.845 6.396 1.900 1.00 96.38 72 PHE A CA 1
ATOM 565 C C . PHE A 1 72 ? 0.130 7.110 0.976 1.00 96.38 72 PHE A C 1
ATOM 567 O O . PHE A 1 72 ? -0.067 8.292 0.700 1.00 96.38 72 PHE A O 1
ATOM 574 N N . SER A 1 73 ? 1.133 6.405 0.466 1.00 96.94 73 SER A N 1
ATOM 575 C CA . SER A 1 73 ? 2.084 6.982 -0.483 1.00 96.94 73 SER A CA 1
ATOM 576 C C . SER A 1 73 ? 2.426 6.008 -1.599 1.00 96.94 73 SER A C 1
ATOM 578 O O . SER A 1 73 ? 2.498 4.801 -1.367 1.00 96.94 73 SER A O 1
ATOM 580 N N . LEU A 1 74 ? 2.681 6.548 -2.789 1.00 96.56 74 LEU A N 1
ATOM 581 C CA . LEU A 1 74 ? 3.209 5.834 -3.948 1.00 96.56 74 LEU A CA 1
ATOM 582 C C . LEU A 1 74 ? 4.373 6.632 -4.530 1.00 96.56 74 LEU A C 1
ATOM 584 O O . LEU A 1 74 ? 4.223 7.804 -4.848 1.00 96.56 74 LEU A O 1
ATOM 588 N N . THR A 1 75 ? 5.518 5.996 -4.711 1.00 95.19 75 THR A N 1
ATOM 589 C CA . THR A 1 75 ? 6.646 6.535 -5.469 1.00 95.19 75 THR A CA 1
ATOM 590 C C . THR A 1 75 ? 6.794 5.684 -6.726 1.00 95.19 75 THR A C 1
ATOM 592 O O . THR A 1 75 ? 7.288 4.552 -6.627 1.00 95.19 75 THR A O 1
ATOM 595 N N . PRO A 1 76 ? 6.332 6.174 -7.890 1.00 92.38 76 PRO A N 1
ATOM 596 C CA . PRO A 1 76 ? 6.595 5.516 -9.159 1.00 92.38 76 PRO A CA 1
ATOM 597 C C . PRO A 1 76 ? 8.093 5.544 -9.511 1.00 92.38 76 PRO A C 1
ATOM 599 O O . PRO A 1 76 ? 8.875 6.280 -8.899 1.00 92.38 76 PRO A O 1
ATOM 602 N N . PRO A 1 77 ? 8.524 4.744 -10.494 1.00 89.44 77 PRO A N 1
ATOM 603 C CA . PRO A 1 77 ? 9.938 4.566 -10.805 1.00 89.44 77 PRO A CA 1
ATOM 604 C C . PRO A 1 77 ? 10.527 5.852 -11.384 1.00 89.44 77 PRO A C 1
ATOM 606 O O . PRO A 1 77 ? 10.062 6.344 -12.407 1.00 89.44 77 PRO A O 1
ATOM 609 N N . GLY A 1 78 ? 11.556 6.397 -10.734 1.00 85.50 78 GLY A N 1
ATOM 610 C CA . GLY A 1 78 ? 12.183 7.656 -11.154 1.00 85.50 78 GLY A CA 1
ATOM 611 C C . GLY A 1 78 ? 11.318 8.908 -10.961 1.00 85.50 78 GLY A C 1
ATOM 612 O O . GLY A 1 78 ? 11.710 9.980 -11.415 1.00 85.50 78 GLY A O 1
ATOM 613 N N . GLU A 1 79 ? 10.176 8.798 -10.281 1.00 88.06 79 GLU A N 1
ATOM 614 C CA . GLU A 1 79 ? 9.251 9.906 -10.041 1.00 88.06 79 GLU A CA 1
ATOM 615 C C . GLU A 1 79 ? 9.210 10.316 -8.562 1.00 88.06 79 GLU A C 1
ATOM 617 O O . GLU A 1 79 ? 9.714 9.630 -7.668 1.00 88.06 79 GLU A O 1
ATOM 622 N N . CYS A 1 80 ? 8.598 11.470 -8.291 1.00 90.25 80 CYS A N 1
ATOM 623 C CA . C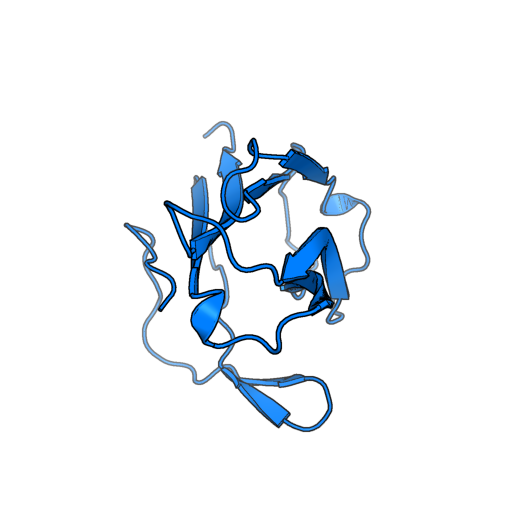YS A 1 80 ? 8.380 11.945 -6.931 1.00 90.25 80 CYS A CA 1
ATOM 624 C C . CYS A 1 80 ? 7.303 11.127 -6.207 1.00 90.25 80 CYS A C 1
ATOM 626 O O . CYS A 1 80 ? 6.346 10.635 -6.803 1.00 90.25 80 CYS A O 1
ATOM 628 N N . THR A 1 81 ? 7.428 11.044 -4.882 1.00 94.69 81 THR A N 1
ATOM 629 C CA . THR A 1 81 ? 6.413 10.423 -4.030 1.00 94.69 81 THR A CA 1
ATOM 630 C C . THR A 1 81 ? 5.104 11.204 -4.076 1.00 94.69 81 THR A C 1
ATOM 632 O O . THR A 1 81 ? 5.053 12.390 -3.754 1.00 94.69 81 THR A O 1
ATOM 635 N N . GLN A 1 82 ? 4.032 10.500 -4.405 1.00 94.88 82 GLN A N 1
ATOM 636 C CA . GLN A 1 82 ? 2.654 10.949 -4.340 1.00 94.88 82 GLN A CA 1
ATOM 637 C C . GLN A 1 82 ? 2.073 10.569 -2.978 1.00 94.88 82 GLN A C 1
ATOM 639 O O . GLN A 1 82 ? 2.176 9.416 -2.559 1.00 94.88 82 GLN A O 1
ATOM 644 N N . VAL A 1 83 ? 1.461 11.529 -2.282 1.00 96.31 83 VAL A N 1
ATOM 645 C CA . VAL A 1 83 ? 0.880 11.333 -0.946 1.00 96.31 83 VAL A CA 1
ATOM 646 C C . VAL A 1 83 ? -0.642 11.422 -1.021 1.00 96.31 83 VAL A C 1
ATOM 648 O O . VAL A 1 83 ? -1.199 12.376 -1.557 1.00 96.31 83 VAL A O 1
ATOM 651 N N . CYS A 1 84 ? -1.319 10.435 -0.442 1.00 94.25 84 CYS A N 1
ATOM 652 C CA . CYS A 1 84 ? -2.760 10.221 -0.512 1.00 94.25 84 CYS A CA 1
ATOM 653 C C . CYS A 1 84 ? -3.369 9.990 0.886 1.00 94.25 84 CYS A C 1
ATOM 655 O O . CYS A 1 84 ? -3.589 8.845 1.288 1.00 94.25 84 CYS A O 1
ATOM 657 N N . PRO A 1 85 ? -3.700 11.048 1.649 1.00 94.44 85 PRO A N 1
ATOM 658 C CA . PRO A 1 85 ? 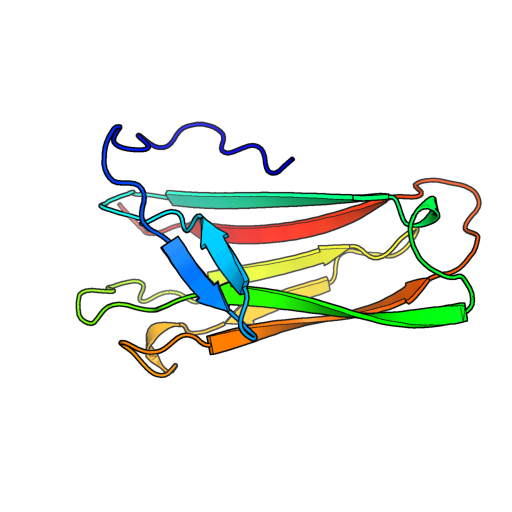-4.374 10.899 2.936 1.00 94.44 85 PRO A CA 1
ATOM 659 C C . PRO A 1 85 ? -5.807 10.363 2.771 1.00 94.44 85 PRO A C 1
ATOM 661 O O . PRO A 1 85 ? -6.597 10.899 1.989 1.00 94.44 85 PRO A O 1
ATOM 664 N N . LYS A 1 86 ? -6.193 9.336 3.538 1.00 94.56 86 LYS A N 1
ATOM 665 C CA . LYS A 1 86 ? -7.547 8.749 3.518 1.00 94.56 86 LYS A CA 1
ATOM 666 C C . LYS A 1 86 ? -8.151 8.690 4.921 1.00 94.56 86 LYS A C 1
ATOM 668 O O . LYS A 1 86 ? -7.522 8.258 5.882 1.00 94.56 86 LYS A O 1
ATOM 673 N N . LYS A 1 87 ? -9.421 9.088 5.040 1.00 92.62 87 LYS A N 1
ATOM 674 C CA . LYS A 1 87 ? -10.200 8.982 6.286 1.00 92.62 87 LYS A CA 1
ATOM 675 C C . LYS A 1 87 ? -10.859 7.603 6.372 1.00 92.62 87 LYS A C 1
ATOM 677 O O . LYS A 1 87 ? -11.985 7.443 5.906 1.00 92.62 87 LYS A O 1
ATOM 682 N N . LEU A 1 88 ? -10.176 6.630 6.978 1.00 91.69 88 LEU A N 1
ATOM 683 C CA . LEU A 1 88 ? -10.656 5.240 7.051 1.00 91.69 88 LEU A CA 1
ATOM 684 C C . LEU A 1 88 ? -12.004 5.101 7.776 1.00 91.69 88 LEU A C 1
ATOM 686 O O . LEU A 1 88 ? -12.830 4.293 7.376 1.00 91.69 88 LEU A O 1
ATOM 690 N N . MET A 1 89 ? -12.293 5.952 8.765 1.00 89.44 89 MET A N 1
ATOM 691 C CA . MET A 1 89 ? -13.580 5.943 9.486 1.00 89.44 89 MET A CA 1
ATOM 692 C C . MET A 1 89 ? -14.803 6.243 8.612 1.00 89.44 89 MET A C 1
ATOM 694 O O . MET A 1 89 ? -15.925 5.978 9.032 1.00 89.44 89 MET A O 1
ATOM 698 N N . LYS A 1 90 ? -14.605 6.820 7.420 1.00 92.00 90 LYS A N 1
ATOM 699 C CA . LYS A 1 90 ? -15.678 7.095 6.452 1.00 92.00 90 LYS A CA 1
ATOM 700 C C . LYS A 1 90 ? -15.870 5.968 5.435 1.00 92.00 90 LYS A C 1
ATOM 702 O O . LYS A 1 90 ? -16.741 6.076 4.579 1.00 92.00 90 LYS A O 1
ATOM 707 N N . MET A 1 91 ? -15.029 4.939 5.479 1.00 93.94 91 MET A N 1
ATOM 708 C CA . MET A 1 91 ? -15.082 3.818 4.550 1.00 93.94 91 MET A CA 1
ATOM 709 C C . MET A 1 91 ? -15.939 2.683 5.121 1.00 93.94 91 MET A C 1
ATOM 711 O O . MET A 1 91 ? -16.106 2.590 6.341 1.00 93.94 91 MET A O 1
ATOM 715 N N . PRO A 1 92 ? -16.481 1.809 4.259 1.00 94.75 92 PRO A N 1
ATOM 716 C CA . PRO A 1 92 ? -17.268 0.675 4.714 1.00 94.75 92 PRO A CA 1
ATOM 717 C C . PRO A 1 92 ? -16.495 -0.239 5.670 1.00 94.75 92 PRO A C 1
ATOM 719 O O . PRO A 1 92 ? -15.314 -0.525 5.463 1.00 94.75 92 PRO A O 1
ATOM 722 N N . LYS A 1 93 ? -17.193 -0.727 6.696 1.00 93.25 93 LYS A N 1
ATOM 723 C CA . LYS A 1 93 ? -16.659 -1.661 7.692 1.00 93.25 93 LYS A CA 1
ATOM 724 C C . LYS A 1 93 ? -17.111 -3.089 7.404 1.00 93.25 93 LYS A C 1
ATOM 726 O O . LYS A 1 93 ? -18.055 -3.318 6.655 1.00 93.25 93 LYS A O 1
ATOM 731 N N . ASN A 1 94 ? -16.417 -4.051 8.000 1.00 91.94 94 ASN A N 1
ATOM 732 C CA . ASN A 1 94 ? -16.671 -5.489 7.935 1.00 91.94 94 ASN A CA 1
ATOM 733 C C . ASN A 1 94 ? -16.696 -6.110 6.533 1.00 91.94 94 ASN A C 1
ATOM 735 O O . ASN A 1 94 ? -17.047 -7.280 6.395 1.00 91.94 94 ASN A O 1
ATOM 739 N N . GLN A 1 95 ? -16.207 -5.395 5.524 1.00 91.38 95 GLN A N 1
ATOM 740 C CA . GLN A 1 95 ? -16.042 -5.892 4.165 1.00 91.38 95 GLN A CA 1
ATOM 741 C C . GLN A 1 95 ? -14.633 -5.618 3.646 1.00 91.38 95 GLN A C 1
ATOM 743 O O . GLN A 1 95 ? -13.959 -4.692 4.101 1.00 91.38 95 GLN A O 1
ATOM 748 N N . ILE A 1 96 ? -14.189 -6.453 2.707 1.00 91.00 96 ILE A N 1
ATOM 749 C CA . ILE A 1 96 ? -12.919 -6.257 2.011 1.00 91.00 96 ILE A CA 1
ATOM 750 C C . ILE A 1 96 ? -13.111 -5.120 1.008 1.00 91.00 96 ILE A C 1
ATOM 752 O O . ILE A 1 96 ? -13.997 -5.183 0.158 1.00 91.00 96 ILE A O 1
ATOM 756 N N . ILE A 1 97 ? -12.275 -4.092 1.113 1.00 92.94 97 ILE A N 1
ATOM 757 C CA . ILE A 1 97 ? -12.249 -2.947 0.205 1.00 92.94 97 ILE A CA 1
ATOM 758 C C . ILE A 1 97 ? -10.855 -2.794 -0.400 1.00 92.94 97 ILE A C 1
ATOM 760 O O . ILE A 1 97 ? -9.847 -3.099 0.239 1.00 92.94 97 ILE A O 1
ATOM 764 N N . GLY A 1 98 ? -10.805 -2.302 -1.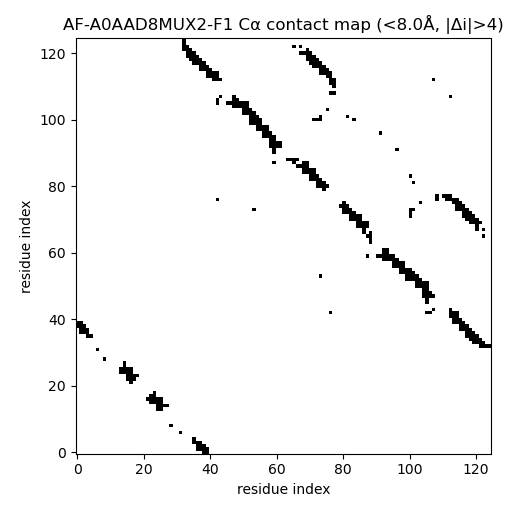635 1.00 93.75 98 GLY A N 1
ATOM 765 C CA . GLY A 1 98 ? -9.573 -1.832 -2.256 1.00 93.75 98 GLY A CA 1
ATOM 766 C C . GLY A 1 98 ? -9.459 -0.317 -2.111 1.00 93.75 98 GLY A C 1
ATOM 767 O O . GLY A 1 98 ? -10.389 0.406 -2.462 1.00 93.75 98 GLY A O 1
ATOM 768 N N . ILE A 1 99 ? -8.329 0.165 -1.601 1.00 94.81 99 ILE A N 1
ATOM 769 C CA . ILE A 1 99 ? -7.985 1.5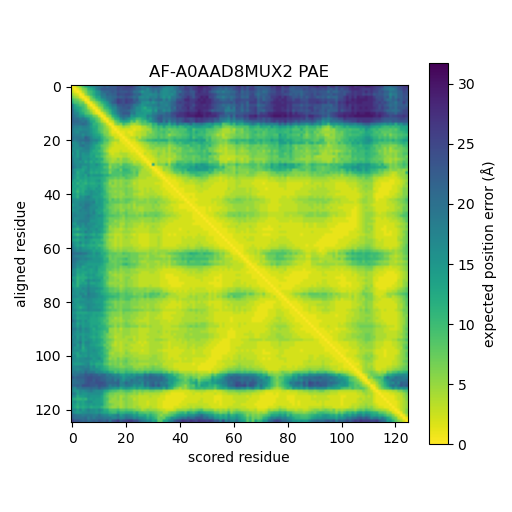87 -1.561 1.00 94.81 99 ILE A CA 1
ATOM 770 C C . ILE A 1 99 ? -6.907 1.842 -2.606 1.00 94.81 99 ILE A C 1
ATOM 772 O O . ILE A 1 99 ? -5.747 1.499 -2.384 1.00 94.81 99 ILE A O 1
ATOM 776 N N . THR A 1 100 ? -7.285 2.468 -3.715 1.00 94.81 100 THR A N 1
ATOM 777 C CA . THR A 1 100 ? -6.347 2.947 -4.735 1.00 94.81 100 THR A CA 1
ATOM 778 C C . THR A 1 100 ? -5.549 4.137 -4.213 1.00 94.81 100 THR A C 1
ATOM 780 O O . THR A 1 100 ? -6.120 5.098 -3.676 1.00 94.81 100 THR A O 1
ATOM 783 N N . ILE A 1 101 ? -4.226 4.061 -4.362 1.00 95.75 101 ILE A N 1
ATOM 784 C CA . ILE A 1 101 ? -3.277 5.097 -3.916 1.00 95.75 101 ILE A CA 1
ATOM 785 C C . ILE A 1 101 ? -2.573 5.797 -5.082 1.00 95.75 101 ILE A C 1
ATOM 787 O O . ILE A 1 101 ? -1.854 6.763 -4.855 1.00 95.75 101 ILE A O 1
ATOM 791 N N . GLY A 1 102 ? -2.781 5.305 -6.303 1.00 94.31 102 GLY A N 1
ATOM 792 C CA . GLY A 1 102 ? -2.247 5.864 -7.536 1.00 94.31 102 GLY A CA 1
ATOM 793 C C . GLY A 1 102 ? -2.011 4.785 -8.585 1.00 94.31 102 GLY A C 1
ATOM 794 O O . GLY A 1 102 ? -2.178 3.588 -8.326 1.00 94.31 102 GLY A O 1
ATOM 795 N N . ASP A 1 103 ? -1.599 5.228 -9.759 1.00 94.00 103 ASP A N 1
ATOM 796 C CA . ASP A 1 103 ? -1.252 4.397 -10.900 1.00 94.00 103 ASP A CA 1
ATOM 797 C C . ASP A 1 103 ? 0.037 4.904 -11.559 1.00 94.00 103 ASP A C 1
ATOM 799 O O . ASP A 1 103 ? 0.519 6.002 -11.272 1.00 94.00 103 ASP A O 1
ATOM 803 N N . PHE A 1 104 ? 0.643 4.056 -12.384 1.00 92.12 104 PHE A N 1
ATOM 804 C CA . PHE A 1 104 ? 1.826 4.393 -13.168 1.00 92.12 104 PHE A CA 1
ATOM 805 C C . PHE A 1 104 ? 1.923 3.497 -14.403 1.00 92.12 104 PHE A C 1
ATOM 807 O O . PHE A 1 104 ? 1.401 2.380 -14.431 1.00 92.12 104 PHE A O 1
ATOM 814 N N . GLN A 1 105 ? 2.649 3.949 -15.421 1.00 92.00 105 GLN A N 1
ATOM 815 C CA . GLN A 1 105 ? 3.002 3.106 -16.559 1.00 92.00 105 GLN A CA 1
ATOM 816 C C . GLN A 1 105 ? 4.357 2.439 -16.323 1.00 92.00 105 GLN A C 1
ATOM 818 O O . GLN A 1 105 ? 5.346 3.119 -16.051 1.00 92.00 105 GLN A O 1
ATOM 823 N N . ALA A 1 106 ? 4.439 1.116 -16.480 1.00 90.50 106 ALA A N 1
ATOM 824 C CA . ALA A 1 106 ? 5.716 0.411 -16.413 1.00 90.50 106 ALA A CA 1
ATOM 825 C C . ALA A 1 106 ? 6.580 0.786 -17.628 1.00 90.50 106 ALA A C 1
ATOM 827 O O . ALA A 1 106 ? 6.284 0.401 -18.762 1.00 90.50 106 ALA A O 1
ATOM 828 N N . ARG A 1 107 ? 7.647 1.551 -17.396 1.00 84.75 107 ARG A N 1
ATOM 829 C CA . ARG A 1 107 ? 8.602 1.994 -18.420 1.00 84.75 107 ARG A CA 1
ATOM 830 C C . ARG A 1 107 ? 10.008 1.532 -18.058 1.00 84.75 107 ARG A C 1
ATOM 832 O O . ARG A 1 107 ? 10.305 1.287 -16.892 1.00 84.75 107 ARG A O 1
ATOM 839 N N . GLU A 1 108 ? 10.874 1.429 -19.061 1.00 73.81 108 GLU A N 1
ATOM 840 C CA . GLU A 1 108 ? 12.311 1.353 -18.805 1.00 73.81 108 GLU A CA 1
ATOM 841 C C . GLU A 1 108 ? 12.777 2.720 -18.310 1.00 73.81 108 GLU A C 1
ATOM 843 O O . GLU A 1 108 ? 12.653 3.718 -19.019 1.00 73.81 108 GLU A O 1
ATOM 848 N N . VAL A 1 109 ? 13.278 2.767 -17.080 1.00 69.00 109 VAL A N 1
ATOM 849 C CA . VAL A 1 109 ? 13.818 3.986 -16.480 1.00 69.00 109 VAL A CA 1
ATOM 850 C C . VAL A 1 109 ? 15.281 3.725 -16.155 1.00 69.00 109 VAL A C 1
ATOM 852 O O . VAL A 1 109 ? 15.605 2.755 -15.472 1.00 69.00 109 VAL A O 1
ATOM 855 N N . SER A 1 110 ? 16.181 4.583 -16.635 1.00 65.69 110 SER A N 1
ATOM 856 C CA . SER A 1 110 ? 17.582 4.567 -16.217 1.00 65.69 110 SER A CA 1
ATOM 857 C C . SER A 1 110 ? 17.671 5.055 -14.765 1.00 65.69 110 SER A C 1
ATOM 859 O O . SER A 1 110 ? 17.552 6.253 -14.514 1.00 65.69 110 SER A O 1
ATOM 861 N N . GLY A 1 111 ? 17.827 4.146 -13.798 1.00 66.88 111 GLY A N 1
ATOM 862 C CA . GLY A 1 111 ? 17.889 4.487 -12.373 1.00 66.88 111 GLY A CA 1
ATOM 863 C C . GLY A 1 111 ? 17.120 3.514 -11.477 1.00 66.88 111 GLY A C 1
ATOM 864 O O . GLY A 1 111 ? 17.151 2.309 -11.694 1.00 66.88 111 GLY A O 1
ATOM 865 N N . CYS A 1 112 ? 16.465 4.037 -10.434 1.00 62.62 112 CYS A N 1
ATOM 866 C CA . CYS A 1 112 ? 15.748 3.240 -9.434 1.00 62.62 112 CYS A CA 1
ATOM 867 C C . CYS A 1 112 ? 14.551 2.510 -10.079 1.00 62.62 112 CYS A C 1
ATOM 869 O O . CYS A 1 112 ? 13.519 3.126 -10.344 1.00 62.62 112 CYS A O 1
ATOM 871 N N . SER A 1 113 ? 14.699 1.205 -10.333 1.00 81.31 113 SER A N 1
ATOM 872 C CA . SER A 1 113 ? 13.715 0.354 -11.020 1.00 81.31 113 SER A CA 1
ATOM 873 C C . SER A 1 113 ? 12.643 -0.229 -10.093 1.00 81.31 113 SER A C 1
ATOM 875 O O . SER A 1 113 ? 11.940 -1.171 -10.457 1.00 81.31 113 SER A O 1
ATOM 877 N N . GLU A 1 114 ? 12.487 0.322 -8.888 1.00 90.94 114 GLU A N 1
ATOM 878 C CA . GLU A 1 114 ? 11.496 -0.130 -7.914 1.00 90.94 114 GLU A CA 1
ATOM 879 C C . GLU A 1 114 ? 10.382 0.905 -7.763 1.00 90.94 114 GLU A C 1
ATOM 881 O O . GLU A 1 114 ? 10.650 2.087 -7.539 1.00 90.94 114 GLU A O 1
ATOM 886 N N . ILE A 1 115 ? 9.128 0.449 -7.784 1.00 93.12 115 ILE A N 1
ATOM 887 C CA . ILE A 1 115 ? 8.052 1.214 -7.152 1.00 93.12 115 ILE A CA 1
ATOM 888 C C . ILE A 1 115 ? 8.143 1.048 -5.643 1.00 93.12 115 ILE A C 1
ATOM 890 O O . ILE A 1 115 ? 8.474 -0.033 -5.147 1.00 93.12 115 ILE A O 1
ATOM 894 N N . LYS A 1 116 ? 7.798 2.103 -4.909 1.00 95.56 116 LYS A N 1
ATOM 895 C CA . LYS A 1 116 ? 7.660 2.065 -3.450 1.00 95.56 116 LYS A CA 1
ATOM 896 C C . LYS A 1 116 ? 6.261 2.503 -3.073 1.00 95.56 116 LYS A C 1
ATOM 898 O O . LYS A 1 116 ? 5.717 3.423 -3.672 1.00 95.56 116 LYS A O 1
ATOM 903 N N . PHE A 1 117 ? 5.678 1.857 -2.081 1.00 96.31 117 PHE A N 1
ATOM 904 C CA . PHE A 1 117 ? 4.374 2.230 -1.561 1.00 96.31 117 PHE A CA 1
ATOM 905 C C . PHE A 1 117 ? 4.350 2.069 -0.052 1.00 96.31 117 PHE A C 1
ATOM 907 O O . PHE A 1 117 ? 5.014 1.186 0.494 1.00 96.31 117 PHE A O 1
ATOM 914 N N . SER A 1 118 ? 3.576 2.912 0.623 1.00 96.00 118 SER A N 1
ATOM 915 C CA . SER A 1 118 ? 3.458 2.838 2.072 1.00 96.00 118 SER A CA 1
ATOM 916 C C . SER A 1 118 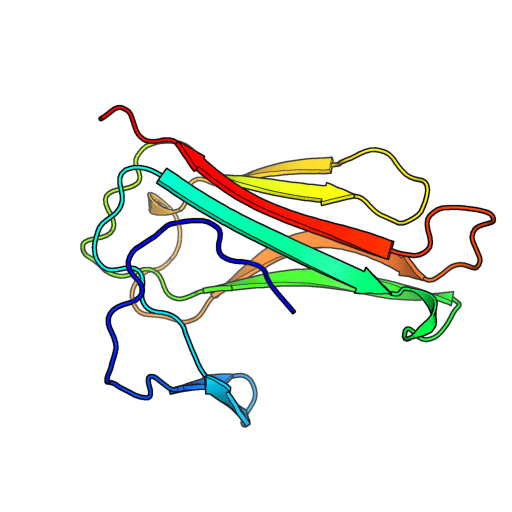? 2.084 3.226 2.595 1.00 96.00 118 SER A C 1
ATOM 918 O O . SER A 1 118 ? 1.287 3.880 1.918 1.00 96.00 118 SER A O 1
ATOM 920 N N . MET A 1 119 ? 1.811 2.776 3.817 1.00 94.62 119 MET A N 1
ATOM 921 C CA . MET A 1 119 ? 0.668 3.156 4.635 1.00 94.62 119 MET A CA 1
ATOM 922 C C . MET A 1 119 ? 1.193 3.499 6.024 1.00 94.62 119 MET A C 1
ATOM 924 O O . MET A 1 119 ? 1.781 2.652 6.695 1.00 94.62 119 MET A O 1
ATOM 928 N N . VAL A 1 120 ? 0.969 4.739 6.444 1.00 91.69 120 VAL A N 1
ATOM 929 C CA . VAL A 1 120 ? 1.442 5.279 7.715 1.00 91.69 120 VAL A CA 1
ATOM 930 C C . VAL A 1 120 ? 0.275 5.894 8.470 1.00 91.69 120 VAL A C 1
ATOM 932 O O . VAL A 1 120 ? -0.432 6.773 7.972 1.00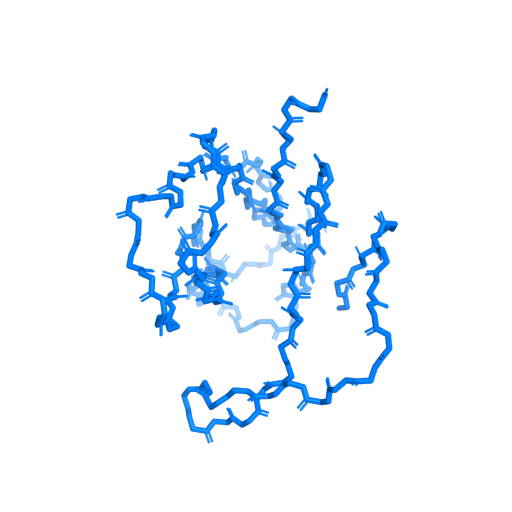 91.69 120 VAL A O 1
ATOM 935 N N . ASN A 1 121 ? 0.089 5.451 9.704 1.00 87.19 121 ASN A N 1
ATOM 936 C CA . ASN A 1 121 ? -0.779 6.089 10.675 1.00 87.19 121 ASN A CA 1
ATOM 937 C C . ASN A 1 121 ? 0.014 6.332 11.960 1.00 87.19 121 ASN A C 1
ATOM 939 O O . ASN A 1 121 ? 0.623 5.418 12.515 1.00 87.19 121 ASN A O 1
ATOM 943 N N . VAL A 1 122 ? -0.006 7.589 12.396 1.00 75.44 122 VAL A N 1
ATOM 944 C CA . VAL A 1 122 ? 0.555 8.043 13.665 1.00 75.44 122 VAL A CA 1
ATOM 945 C C . VAL A 1 122 ? -0.622 8.554 14.482 1.00 75.44 122 VAL A C 1
ATOM 947 O O . VAL A 1 122 ? -1.218 9.580 14.138 1.00 75.44 122 VAL A O 1
ATOM 950 N N . ASP A 1 123 ? -0.994 7.802 15.511 1.0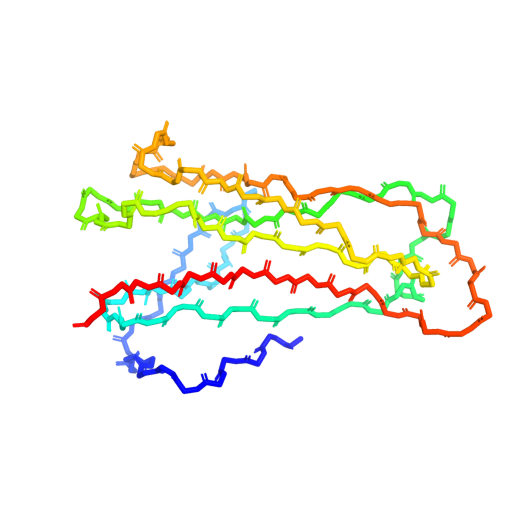0 66.88 123 ASP A N 1
ATOM 951 C CA . ASP A 1 123 ? -1.992 8.240 16.477 1.00 66.88 123 ASP A CA 1
ATOM 952 C C . ASP A 1 123 ? -1.290 8.992 17.620 1.00 66.88 123 ASP A C 1
ATOM 954 O O . ASP A 1 123 ? -0.137 8.709 17.948 1.00 66.88 123 ASP A O 1
ATOM 958 N N . ASP A 1 124 ? -1.979 9.973 18.213 1.00 58.88 124 ASP A N 1
ATOM 959 C CA . ASP A 1 124 ? -1.504 10.622 19.441 1.00 58.88 124 ASP A CA 1
ATOM 960 C C . ASP A 1 124 ? -1.768 9.651 20.600 1.00 58.88 124 ASP A C 1
ATOM 962 O O . ASP A 1 124 ? -2.865 9.635 21.167 1.00 58.88 124 ASP A O 1
ATOM 966 N N . CYS A 1 125 ? -0.802 8.774 20.871 1.00 57.97 125 CYS A N 1
ATOM 967 C CA . CYS A 1 125 ? -0.638 8.181 22.194 1.00 57.97 125 CYS A CA 1
ATOM 968 C C . CYS A 1 125 ? -0.088 9.271 23.141 1.00 57.97 125 CYS A C 1
ATOM 970 O O . CYS A 1 125 ? -0.556 9.301 24.294 1.00 57.97 125 CYS A O 1
#

Radius of gyration: 15.75 Å; Cα contacts (8 Å, |Δi|>4): 220; chains: 1; bounding box: 35×31×44 Å

InterPro domains:
  IPR025886 Phloem protein 2-like [PF14299] (22-123)
  IPR052147 Phloem protein 2-like/Lectin [PTHR48478] (23-123)

Sequence (125 aa):
MASLHYGLVSPKARNSSPIRGQLVDVANLVKVCWLQIDGKYEVEKLTKGVHYEVMFVIKLLDNLNIKKPVTFSLTPPGECTQVCPKKLMKMPKNQIIGITIGDFQAREVSGCSEIKFSMVNVDDC

Solvent-accessible surface area (backbone atoms only — not comparable to full-atom values): 7925 Å² total; per-residue (Å²): 122,67,63,74,78,88,69,92,74,78,86,88,72,94,43,61,43,78,55,97,86,38,80,40,83,53,89,81,88,88,84,74,65,59,47,64,45,46,41,61,48,60,44,85,81,47,66,71,78,39,78,46,76,46,63,52,79,48,65,41,55,86,86,66,79,63,84,61,62,32,38,28,35,34,23,48,60,83,50,73,73,43,78,43,73,40,59,62,77,78,49,76,58,79,42,82,42,75,47,76,59,52,68,46,67,33,65,95,61,98,67,61,49,43,33,38,37,37,41,41,37,80,58,94,120

Mean predicted aligned error: 8.04 Å

pLDDT: mean 81.97, std 17.75, range [24.75, 96.94]